Protein AF-A0A410Q260-F1 (afdb_monomer_lite)

Foldseek 3Di:
DPPPVVVVVVVVVVLVLLQDDDDPDVVLVVVLVVVCVVVVVVLVVQLVVQLVVQLVVDPDDDVVVSSVVSSSSSNSNSSNVSSVVVVVVVD

Radius of gyration: 15.52 Å; chains: 1; bounding box: 30×42×39 Å

pLDDT: mean 84.89, std 14.24, range [43.59, 97.62]

Sequence (91 aa):
MLDDESEEACSARRKFLEVVLIFHSEKEKEDFRYYVDNNKPSFLSRVADNQKECAWHVRGEKEPAQSALVKEIATGVTLNQMLQEFRESVF

Structure (mmCIF, N/CA/C/O backbone):
data_AF-A0A410Q260-F1
#
_entry.id   AF-A0A410Q260-F1
#
loop_
_atom_site.group_PDB
_atom_site.id
_atom_site.type_symbol
_atom_site.label_atom_id
_atom_site.label_alt_id
_atom_site.label_comp_id
_atom_site.label_asym_id
_atom_site.label_entity_id
_atom_site.label_seq_id
_atom_site.pdbx_PDB_ins_code
_atom_site.Cartn_x
_atom_site.Cartn_y
_atom_site.Cartn_z
_atom_site.occupancy
_atom_site.B_iso_or_equiv
_atom_site.auth_seq_id
_atom_site.auth_comp_id
_atom_site.auth_asym_id
_atom_site.auth_atom_id
_atom_site.pdbx_PDB_model_num
ATOM 1 N N . MET A 1 1 ? 13.816 -31.261 -17.704 1.00 43.59 1 MET A N 1
ATOM 2 C CA . MET A 1 1 ? 13.657 -29.826 -17.993 1.00 43.59 1 MET A CA 1
ATOM 3 C C . MET A 1 1 ? 12.694 -29.314 -16.950 1.00 43.59 1 MET A C 1
ATOM 5 O O . MET A 1 1 ? 11.616 -29.881 -16.842 1.00 43.59 1 MET A O 1
ATOM 9 N N . LEU A 1 2 ? 13.158 -28.421 -16.080 1.00 46.88 2 LEU A N 1
ATOM 10 C CA . LEU A 1 2 ? 12.278 -27.691 -15.170 1.00 46.88 2 LEU A CA 1
ATOM 11 C C . LEU A 1 2 ? 11.456 -26.746 -16.055 1.00 46.88 2 LEU A C 1
ATOM 13 O O . LEU A 1 2 ? 12.020 -26.174 -16.984 1.00 46.88 2 LEU A O 1
ATOM 17 N N . ASP A 1 3 ? 10.140 -26.683 -15.855 1.00 57.50 3 ASP A N 1
ATOM 18 C CA . ASP A 1 3 ? 9.263 -25.778 -16.604 1.00 57.50 3 ASP A CA 1
ATOM 19 C C . ASP A 1 3 ? 9.675 -24.336 -16.288 1.00 57.50 3 ASP A C 1
ATOM 21 O O . ASP A 1 3 ? 9.241 -23.773 -15.279 1.00 57.50 3 ASP A O 1
ATOM 25 N N . ASP A 1 4 ? 10.506 -23.738 -17.141 1.00 54.28 4 ASP A N 1
ATOM 26 C CA . ASP A 1 4 ? 10.883 -22.322 -17.057 1.00 54.28 4 ASP A CA 1
ATOM 27 C C . ASP A 1 4 ? 9.625 -21.424 -17.082 1.00 54.28 4 ASP A C 1
ATOM 29 O O . ASP A 1 4 ? 9.571 -20.401 -16.396 1.00 54.28 4 ASP A O 1
ATOM 33 N N . GLU A 1 5 ? 8.552 -21.864 -17.759 1.00 59.41 5 GLU A N 1
ATOM 34 C CA . GLU A 1 5 ? 7.230 -21.217 -17.726 1.00 59.41 5 GLU A CA 1
ATOM 35 C C . GLU A 1 5 ? 6.630 -21.175 -16.310 1.00 59.41 5 GLU A C 1
ATOM 37 O O . GLU A 1 5 ? 5.958 -20.210 -15.943 1.00 59.41 5 GLU A O 1
ATOM 42 N N . SER A 1 6 ? 6.897 -22.186 -15.476 1.00 74.94 6 SER A N 1
ATOM 43 C CA . SER A 1 6 ? 6.415 -22.219 -14.093 1.00 74.94 6 SER A CA 1
ATOM 44 C C . SER A 1 6 ? 7.182 -21.249 -13.194 1.00 74.94 6 SER A C 1
ATOM 46 O O . SER A 1 6 ? 6.573 -20.612 -12.329 1.00 74.94 6 SER A O 1
ATOM 48 N N . GLU A 1 7 ? 8.493 -21.085 -13.402 1.00 81.31 7 GLU A N 1
ATOM 49 C CA . GLU A 1 7 ? 9.316 -20.176 -12.601 1.00 81.31 7 GLU A CA 1
ATOM 50 C C . GLU A 1 7 ? 9.013 -18.714 -12.933 1.00 81.31 7 GLU A C 1
ATOM 52 O O . GLU A 1 7 ? 8.821 -17.902 -12.020 1.00 81.31 7 GLU A O 1
ATOM 57 N N . GLU A 1 8 ? 8.887 -18.383 -14.221 1.00 79.50 8 GLU A N 1
ATOM 58 C CA . GLU A 1 8 ? 8.502 -17.043 -14.660 1.00 79.50 8 GLU A CA 1
ATOM 59 C C . GLU A 1 8 ? 7.079 -16.698 -14.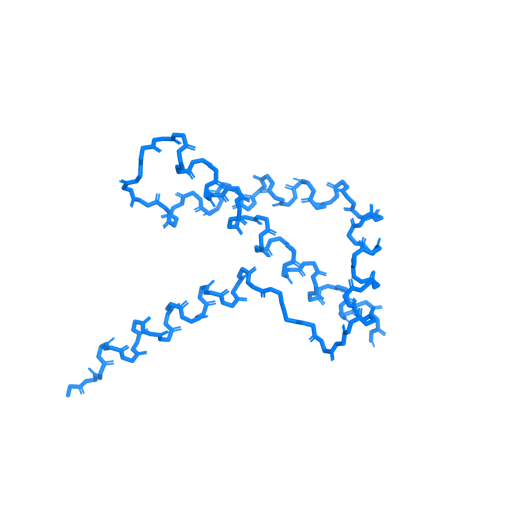208 1.00 79.50 8 GLU A C 1
ATOM 61 O O . GLU A 1 8 ? 6.868 -15.634 -13.620 1.00 79.50 8 GLU A O 1
ATOM 66 N N . ALA A 1 9 ? 6.115 -17.613 -14.366 1.00 82.88 9 ALA A N 1
ATOM 67 C CA . ALA A 1 9 ? 4.751 -17.405 -13.885 1.00 82.88 9 ALA A CA 1
ATOM 68 C C . ALA A 1 9 ? 4.698 -17.226 -12.358 1.00 82.88 9 ALA A C 1
ATOM 70 O O . ALA A 1 9 ? 3.993 -16.345 -11.854 1.00 82.88 9 ALA A O 1
ATOM 71 N N . CYS A 1 10 ? 5.478 -18.004 -11.600 1.00 83.88 10 CYS A N 1
ATOM 72 C CA . CYS A 1 10 ? 5.603 -17.826 -10.153 1.00 83.88 10 CYS A CA 1
ATOM 73 C C . CYS A 1 10 ? 6.210 -16.463 -9.797 1.00 83.88 10 CYS A C 1
ATOM 75 O O . CYS A 1 10 ? 5.732 -15.798 -8.877 1.00 83.88 10 CYS A O 1
ATOM 77 N N . SER A 1 11 ? 7.250 -16.040 -10.516 1.00 84.44 11 SER A N 1
ATOM 78 C CA . SER A 1 11 ? 7.911 -14.746 -10.328 1.00 84.44 11 SER A CA 1
ATOM 79 C C . SER A 1 11 ? 6.965 -13.579 -10.626 1.00 84.44 11 SER A C 1
ATOM 81 O O . SER A 1 11 ? 6.808 -12.681 -9.797 1.00 84.44 11 SER A O 1
ATOM 83 N N . ALA A 1 12 ? 6.258 -13.629 -11.757 1.00 84.00 12 ALA A N 1
ATOM 84 C CA . ALA A 1 12 ? 5.257 -12.642 -12.142 1.00 84.00 12 ALA A CA 1
ATOM 85 C C . ALA A 1 12 ? 4.120 -12.568 -11.116 1.00 84.00 12 ALA A C 1
ATOM 87 O O . ALA A 1 12 ? 3.738 -11.478 -10.691 1.00 84.00 12 ALA A O 1
ATOM 88 N N . ARG A 1 13 ? 3.630 -13.721 -10.641 1.00 86.19 13 ARG A N 1
ATOM 89 C CA . ARG A 1 13 ? 2.591 -13.785 -9.606 1.00 86.19 13 ARG A CA 1
ATOM 90 C C . ARG A 1 13 ? 3.043 -13.162 -8.286 1.00 86.19 13 ARG A C 1
ATOM 92 O O . ARG A 1 13 ? 2.253 -12.459 -7.665 1.00 86.19 13 ARG A O 1
ATOM 99 N N . ARG A 1 14 ? 4.281 -13.414 -7.844 1.00 85.56 14 ARG A N 1
ATOM 100 C CA . ARG A 1 14 ? 4.826 -12.808 -6.614 1.00 85.56 14 ARG A CA 1
ATOM 101 C C . ARG A 1 14 ? 4.854 -11.285 -6.724 1.00 85.56 14 ARG A C 1
ATOM 103 O O . ARG A 1 14 ? 4.252 -10.625 -5.889 1.00 85.56 14 ARG A O 1
ATOM 110 N N . LYS A 1 15 ? 5.423 -10.753 -7.809 1.00 85.06 15 LYS A N 1
ATOM 111 C CA . LYS A 1 15 ? 5.465 -9.304 -8.075 1.00 85.06 15 LYS A CA 1
ATOM 112 C C . LYS A 1 15 ? 4.073 -8.685 -8.179 1.00 85.06 15 LYS A C 1
ATOM 114 O O . LYS A 1 15 ? 3.834 -7.597 -7.678 1.00 85.06 15 LYS A O 1
ATOM 119 N N . PHE A 1 16 ? 3.127 -9.384 -8.801 1.00 86.88 16 PHE A N 1
ATOM 120 C CA . PHE A 1 16 ? 1.742 -8.927 -8.869 1.00 86.88 16 PHE A CA 1
ATOM 121 C C . PHE A 1 16 ? 1.112 -8.801 -7.473 1.00 86.88 16 PHE A C 1
ATOM 123 O O . PHE A 1 16 ? 0.483 -7.792 -7.161 1.00 86.88 16 PHE A O 1
ATOM 130 N N . LEU A 1 17 ? 1.322 -9.798 -6.609 1.00 88.94 17 LEU A N 1
ATOM 131 C CA . LEU A 1 17 ? 0.808 -9.791 -5.238 1.00 88.94 17 LEU A CA 1
ATOM 132 C C . LEU A 1 17 ? 1.488 -8.761 -4.329 1.00 88.94 17 LEU A C 1
ATOM 134 O O . LEU A 1 17 ? 0.907 -8.415 -3.308 1.00 88.94 17 LEU A O 1
ATOM 138 N N . GLU A 1 18 ? 2.669 -8.253 -4.684 1.00 88.12 18 GLU A N 1
ATOM 139 C CA . GLU A 1 18 ? 3.303 -7.136 -3.969 1.00 88.12 18 GLU A CA 1
ATOM 140 C C . GLU A 1 18 ? 2.529 -5.822 -4.156 1.00 88.12 18 GLU A C 1
ATOM 142 O O . GLU A 1 18 ? 2.514 -4.995 -3.249 1.00 88.12 18 GLU A O 1
ATOM 147 N N . VAL A 1 19 ? 1.833 -5.649 -5.285 1.00 89.69 19 VAL A N 1
ATOM 148 C CA . VAL A 1 19 ? 1.140 -4.397 -5.647 1.00 89.69 19 VAL A CA 1
ATOM 149 C C . VAL A 1 19 ? -0.369 -4.469 -5.386 1.00 89.69 19 VAL A C 1
ATOM 151 O O . VAL A 1 19 ? -1.014 -3.445 -5.160 1.00 89.69 19 VAL A O 1
ATOM 154 N N . VAL A 1 20 ? -0.956 -5.667 -5.419 1.00 91.31 20 VAL A N 1
ATOM 155 C CA . VAL A 1 20 ? -2.405 -5.860 -5.272 1.00 91.31 20 VAL A CA 1
ATOM 156 C C . VAL A 1 20 ? -2.817 -5.994 -3.813 1.00 91.31 20 VAL A C 1
ATOM 158 O O . VAL A 1 20 ? -2.298 -6.823 -3.072 1.00 91.31 20 VAL A O 1
ATOM 161 N N . LEU A 1 21 ? -3.839 -5.229 -3.433 1.00 95.06 21 LEU A N 1
ATOM 162 C CA . LEU A 1 21 ? -4.467 -5.327 -2.124 1.00 95.06 21 LEU A CA 1
ATOM 163 C C . LEU A 1 21 ? -5.612 -6.336 -2.158 1.00 95.06 21 LEU A C 1
ATOM 165 O O . LEU A 1 21 ? -6.543 -6.215 -2.953 1.00 95.06 21 LEU A O 1
ATOM 169 N N . ILE A 1 22 ? -5.557 -7.307 -1.250 1.00 94.44 22 ILE A N 1
ATOM 170 C CA . ILE A 1 22 ? -6.600 -8.315 -1.063 1.00 94.44 22 ILE A CA 1
ATOM 171 C C . ILE A 1 22 ? -7.185 -8.121 0.329 1.00 94.44 22 ILE A C 1
ATOM 173 O O . ILE A 1 22 ? -6.475 -8.287 1.320 1.00 94.44 22 ILE A O 1
ATOM 177 N N . PHE A 1 23 ? -8.474 -7.796 0.396 1.00 95.88 23 PHE A N 1
ATOM 178 C CA . PHE A 1 23 ? -9.225 -7.638 1.640 1.00 95.88 23 PHE A CA 1
ATOM 179 C C . PHE A 1 23 ? -10.103 -8.869 1.896 1.00 95.88 23 PHE A C 1
ATOM 181 O O . PHE A 1 23 ? -10.663 -9.446 0.966 1.00 95.88 23 PHE A O 1
ATOM 188 N N . HIS A 1 24 ? -10.247 -9.254 3.160 1.00 94.44 24 HIS A N 1
ATOM 189 C CA . HIS A 1 24 ? -11.129 -10.317 3.637 1.00 94.44 24 HIS A CA 1
ATOM 190 C C . HIS A 1 24 ? -12.602 -9.893 3.637 1.00 94.44 24 HIS A C 1
ATOM 192 O O . HIS A 1 24 ? -13.491 -10.740 3.589 1.00 94.44 24 HIS A O 1
ATOM 198 N N . SER A 1 25 ? -12.873 -8.588 3.731 1.00 96.25 25 SER A N 1
ATOM 199 C CA . SER A 1 25 ? -14.226 -8.031 3.704 1.00 96.25 25 SER A CA 1
ATOM 200 C C . SER A 1 25 ? -14.227 -6.572 3.245 1.00 96.25 25 SER A C 1
ATOM 202 O O . SER A 1 25 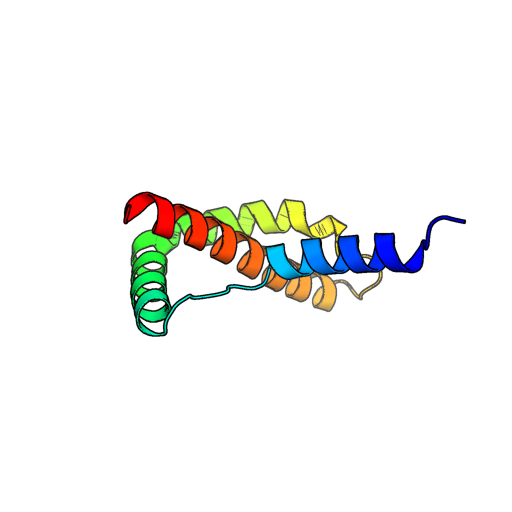? -13.222 -5.871 3.365 1.00 96.25 25 SER A O 1
ATOM 204 N N . GLU A 1 26 ? -15.382 -6.080 2.788 1.00 97.25 26 GLU A N 1
ATOM 205 C CA . GLU A 1 26 ? -15.552 -4.646 2.504 1.00 97.25 26 GLU A CA 1
ATOM 206 C C . GLU A 1 26 ? -15.379 -3.787 3.766 1.00 97.25 26 GLU A C 1
ATOM 208 O O . GLU A 1 26 ? -14.867 -2.675 3.680 1.00 97.25 26 GLU A O 1
ATOM 213 N N . LYS A 1 27 ? -15.710 -4.317 4.952 1.00 96.56 27 LYS A N 1
ATOM 214 C CA . LYS A 1 27 ? -15.498 -3.599 6.214 1.00 96.56 27 LYS A CA 1
ATOM 215 C C . LYS A 1 27 ? -14.014 -3.373 6.508 1.00 96.56 27 LYS A C 1
ATOM 217 O O . LYS A 1 27 ? -13.635 -2.263 6.863 1.00 96.56 27 LYS A O 1
ATOM 222 N N . GLU A 1 28 ? -13.172 -4.392 6.311 1.00 96.81 28 GLU A N 1
ATOM 223 C CA . GLU A 1 28 ? -11.713 -4.257 6.455 1.00 96.81 28 GLU A CA 1
ATOM 224 C C . GLU A 1 28 ? -11.170 -3.189 5.501 1.00 96.81 28 GLU A C 1
ATOM 226 O O . GLU A 1 28 ? -10.335 -2.379 5.883 1.00 96.81 28 GLU A O 1
ATOM 231 N N . LYS A 1 29 ? -11.672 -3.160 4.266 1.00 97.06 29 LYS A N 1
ATOM 232 C CA . LYS A 1 29 ? -11.285 -2.167 3.264 1.00 97.06 29 LYS A CA 1
ATOM 233 C C . LYS A 1 29 ? -11.670 -0.742 3.670 1.00 97.06 29 LYS A C 1
ATOM 235 O O . LYS A 1 29 ? -10.875 0.175 3.469 1.00 97.06 29 LYS A O 1
ATOM 240 N N . GLU A 1 30 ? -12.856 -0.543 4.240 1.00 97.62 30 GLU A N 1
ATOM 241 C CA . GLU A 1 30 ? -13.279 0.758 4.778 1.00 97.62 30 GLU A CA 1
ATOM 242 C C . GLU A 1 30 ? -12.411 1.199 5.963 1.00 97.62 30 GLU A C 1
ATOM 244 O O . GLU A 1 30 ? -11.927 2.334 5.982 1.00 97.62 30 GLU A O 1
ATOM 249 N N . ASP A 1 31 ? -12.154 0.296 6.910 1.00 97.06 31 ASP A N 1
ATOM 250 C CA . ASP A 1 31 ? -11.311 0.577 8.077 1.00 97.06 31 ASP A CA 1
ATOM 251 C C . ASP A 1 31 ? -9.870 0.873 7.674 1.00 97.06 31 ASP A C 1
ATOM 253 O O . ASP A 1 31 ? -9.264 1.832 8.155 1.00 97.06 31 ASP A O 1
ATOM 257 N N . PHE A 1 32 ? -9.340 0.098 6.732 1.00 97.44 32 PHE A N 1
ATOM 258 C CA . PHE A 1 32 ? -8.014 0.312 6.185 1.00 97.44 32 PHE A CA 1
ATOM 259 C C . PHE A 1 32 ? -7.912 1.659 5.465 1.00 97.44 32 PHE A C 1
ATOM 261 O O . PHE A 1 32 ? -6.926 2.376 5.626 1.00 97.44 32 PHE A O 1
ATOM 268 N N . ARG A 1 33 ? -8.942 2.061 4.711 1.00 96.94 33 ARG A N 1
ATOM 269 C CA . ARG A 1 33 ? -8.975 3.388 4.086 1.00 96.94 33 ARG A CA 1
ATOM 270 C C . ARG A 1 33 ? -8.897 4.497 5.138 1.00 96.94 33 ARG A C 1
ATOM 272 O O . ARG A 1 33 ? -8.099 5.417 4.976 1.00 96.94 33 ARG A O 1
ATOM 279 N N . TYR A 1 34 ? -9.661 4.389 6.225 1.00 96.69 34 TYR A N 1
ATOM 280 C CA . TYR A 1 34 ? -9.586 5.344 7.336 1.00 96.69 34 TYR A CA 1
ATOM 281 C C . TYR A 1 34 ? -8.2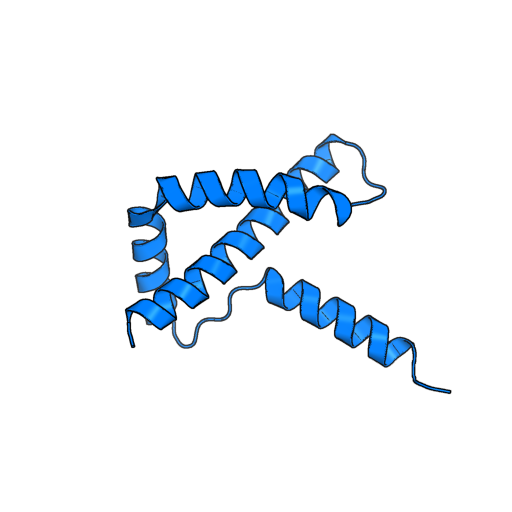03 5.339 8.006 1.00 96.69 34 TYR A C 1
ATOM 283 O O . TYR A 1 34 ? -7.648 6.396 8.308 1.00 96.69 34 TYR A O 1
ATOM 291 N N . TYR A 1 35 ? -7.607 4.161 8.195 1.00 97.06 35 TYR A N 1
ATOM 292 C CA . TYR A 1 35 ? -6.244 4.016 8.703 1.00 97.06 35 TYR A CA 1
ATOM 293 C C . TYR A 1 35 ? -5.218 4.737 7.816 1.00 97.06 35 TYR A C 1
ATOM 295 O O . TYR A 1 35 ? -4.406 5.506 8.333 1.00 97.06 35 TYR A O 1
ATOM 303 N N . VAL A 1 36 ? -5.267 4.551 6.493 1.00 96.88 36 VAL A N 1
ATOM 304 C CA . VAL A 1 36 ? -4.364 5.232 5.551 1.00 96.88 36 VAL A CA 1
ATOM 305 C C . VAL A 1 36 ? -4.574 6.744 5.588 1.00 96.88 36 VAL A C 1
ATOM 307 O O . VAL A 1 36 ? -3.593 7.484 5.638 1.00 96.88 36 VAL A O 1
ATOM 310 N N . ASP A 1 37 ? -5.824 7.211 5.622 1.00 96.25 37 ASP A N 1
ATOM 311 C CA . ASP A 1 37 ? -6.140 8.642 5.683 1.00 96.25 37 ASP A CA 1
ATOM 312 C C . ASP A 1 37 ? -5.571 9.299 6.956 1.00 96.25 37 ASP A C 1
ATOM 314 O O . ASP A 1 37 ? -4.984 10.383 6.882 1.00 96.25 37 ASP A O 1
ATOM 318 N N . ASN A 1 38 ? -5.639 8.621 8.106 1.00 96.62 38 ASN A N 1
ATOM 319 C CA . ASN A 1 38 ? -5.033 9.101 9.357 1.00 96.62 38 ASN A CA 1
ATOM 320 C C . ASN A 1 38 ? -3.501 9.039 9.357 1.00 96.62 38 ASN A C 1
ATOM 322 O O . ASN A 1 38 ? -2.847 9.822 10.043 1.00 96.62 38 ASN A O 1
ATOM 326 N N . ASN A 1 39 ? -2.919 8.134 8.569 1.00 96.00 39 ASN A N 1
ATOM 327 C CA . ASN A 1 39 ? -1.475 7.954 8.435 1.00 96.00 39 ASN A CA 1
ATOM 328 C C . ASN A 1 39 ? -0.927 8.548 7.126 1.00 96.00 39 ASN A C 1
ATOM 330 O O . ASN A 1 39 ? 0.167 8.192 6.680 1.00 96.00 39 ASN A O 1
ATOM 334 N N . LYS A 1 40 ? -1.655 9.490 6.514 1.00 94.94 40 LYS A N 1
ATOM 335 C CA . LYS A 1 40 ? -1.331 10.068 5.203 1.00 94.94 40 LYS A CA 1
ATOM 336 C C . LYS A 1 40 ? 0.101 10.614 5.076 1.00 94.94 40 LYS A C 1
ATOM 338 O O . LYS A 1 40 ? 0.704 10.395 4.025 1.00 94.94 40 LYS A O 1
ATOM 343 N N . PRO A 1 41 ? 0.695 11.286 6.085 1.00 96.69 41 PRO A N 1
ATOM 344 C CA . PRO A 1 41 ? 2.093 11.712 5.999 1.00 96.69 41 PRO A CA 1
ATOM 345 C C . PRO A 1 41 ? 3.072 10.536 5.866 1.00 96.69 41 PRO A C 1
ATOM 347 O O . PRO A 1 41 ? 3.981 10.589 5.039 1.00 96.69 41 PRO A O 1
ATOM 350 N N . SER A 1 42 ? 2.849 9.459 6.628 1.00 95.81 42 SER A N 1
ATOM 351 C CA . SER A 1 42 ? 3.646 8.226 6.553 1.00 95.81 42 SER A CA 1
ATOM 352 C C . SER A 1 42 ? 3.501 7.575 5.179 1.00 95.81 42 SER A C 1
ATOM 354 O O . SER A 1 42 ? 4.501 7.265 4.533 1.00 95.81 42 SER A O 1
ATOM 356 N N . PHE A 1 43 ? 2.265 7.472 4.682 1.00 96.25 43 PHE A N 1
ATOM 357 C CA . PHE A 1 43 ? 1.9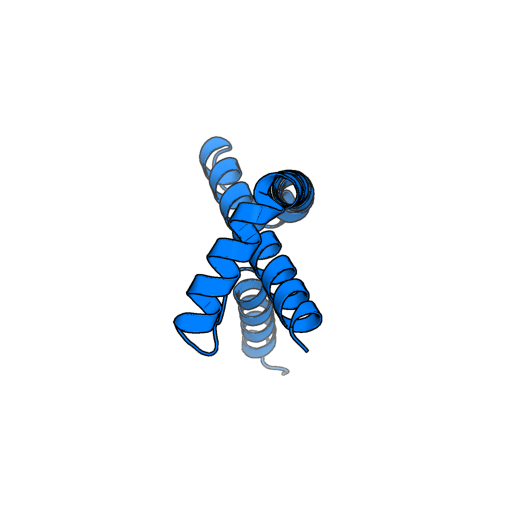78 6.976 3.339 1.00 96.25 43 PHE A CA 1
ATOM 358 C C . PHE A 1 43 ? 2.766 7.741 2.262 1.00 96.25 43 PHE A C 1
ATOM 360 O O . PHE A 1 43 ? 3.487 7.129 1.480 1.00 96.25 43 PHE A O 1
ATOM 367 N N . LEU A 1 44 ? 2.692 9.077 2.245 1.00 95.56 44 LEU A N 1
ATOM 368 C CA . LEU A 1 44 ? 3.381 9.892 1.237 1.00 95.56 44 LEU A CA 1
ATOM 369 C C . LEU A 1 44 ? 4.908 9.744 1.295 1.00 95.56 44 LEU A C 1
ATOM 371 O O . LEU A 1 44 ? 5.544 9.663 0.244 1.00 95.56 44 LEU A O 1
ATOM 375 N N . SER A 1 45 ? 5.488 9.684 2.499 1.00 95.75 45 SER A N 1
ATOM 376 C CA . SER A 1 45 ? 6.929 9.459 2.672 1.00 95.75 45 SER A CA 1
ATOM 377 C C . SER A 1 45 ? 7.347 8.104 2.106 1.00 95.75 45 SER A C 1
ATOM 379 O O . SER A 1 45 ? 8.279 8.025 1.310 1.00 95.75 45 SER A O 1
ATOM 381 N N . ARG A 1 46 ? 6.615 7.041 2.454 1.00 95.25 46 ARG A N 1
ATOM 382 C CA . ARG A 1 46 ? 6.916 5.677 2.005 1.00 95.25 46 ARG A CA 1
ATOM 383 C C . ARG A 1 46 ? 6.738 5.505 0.500 1.00 95.25 46 ARG A C 1
ATOM 385 O O . ARG A 1 46 ? 7.537 4.812 -0.115 1.00 95.25 46 ARG A O 1
ATOM 392 N N . VAL A 1 47 ? 5.749 6.162 -0.113 1.00 94.31 47 VAL A N 1
ATOM 393 C CA . VAL A 1 47 ? 5.610 6.167 -1.580 1.00 94.31 47 VAL A CA 1
ATOM 394 C C . VAL A 1 47 ? 6.838 6.799 -2.233 1.00 94.31 47 VAL A C 1
ATOM 396 O O . VAL A 1 47 ? 7.334 6.267 -3.221 1.00 94.31 47 VAL A O 1
ATOM 399 N N . ALA A 1 48 ? 7.353 7.909 -1.697 1.00 90.62 48 ALA A N 1
ATOM 400 C CA . ALA A 1 48 ? 8.544 8.558 -2.244 1.00 90.62 48 ALA A CA 1
ATOM 401 C C . ALA A 1 48 ? 9.807 7.685 -2.118 1.00 90.62 48 ALA A C 1
ATOM 403 O O . ALA A 1 48 ? 10.667 7.717 -3.000 1.00 90.62 48 ALA A O 1
ATOM 404 N N . ASP A 1 49 ? 9.916 6.893 -1.051 1.00 91.25 49 ASP A N 1
ATOM 405 C CA . ASP A 1 49 ? 11.026 5.956 -0.871 1.00 91.25 49 ASP A CA 1
ATOM 406 C C . ASP A 1 49 ? 10.884 4.725 -1.775 1.00 91.25 49 ASP A C 1
ATOM 408 O O . ASP A 1 49 ? 11.800 4.430 -2.545 1.00 91.25 49 ASP A O 1
ATOM 412 N N . ASN A 1 50 ? 9.700 4.106 -1.815 1.00 90.06 50 ASN A N 1
ATOM 413 C CA . ASN A 1 50 ? 9.408 2.981 -2.705 1.00 90.06 50 ASN A CA 1
ATOM 414 C C . ASN A 1 50 ? 9.502 3.369 -4.189 1.00 90.06 50 ASN A C 1
ATOM 416 O O . ASN A 1 50 ? 9.840 2.527 -5.004 1.00 90.06 50 ASN A O 1
ATOM 420 N N . GLN A 1 51 ? 9.270 4.625 -4.586 1.00 86.69 51 GLN A N 1
ATOM 421 C CA . GLN A 1 51 ? 9.494 5.066 -5.974 1.00 86.69 51 GLN A CA 1
ATOM 422 C C . GLN A 1 51 ? 10.951 4.904 -6.419 1.00 86.69 51 GLN A C 1
ATOM 424 O O . GLN A 1 51 ? 11.202 4.519 -7.563 1.00 86.69 51 GLN A O 1
ATOM 429 N N . LYS A 1 52 ? 11.913 5.184 -5.531 1.00 80.75 52 LYS A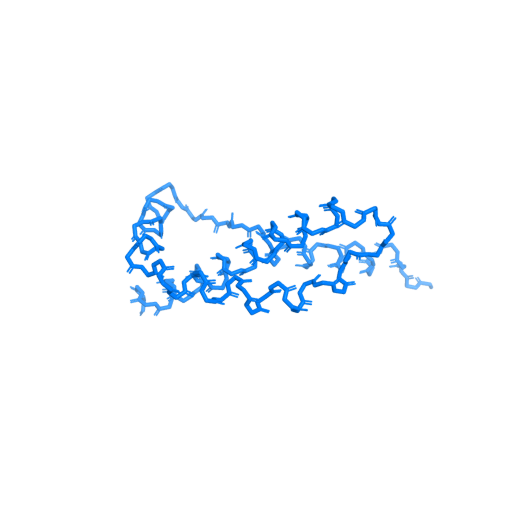 N 1
ATOM 430 C CA . LYS A 1 52 ? 13.344 5.010 -5.826 1.00 80.75 52 LYS A CA 1
ATOM 431 C C . LYS A 1 52 ? 13.666 3.534 -6.014 1.00 80.75 52 LYS A C 1
ATOM 433 O O . LYS A 1 52 ? 14.416 3.179 -6.919 1.00 80.75 52 LYS A O 1
ATOM 438 N N . GLU A 1 53 ? 13.066 2.690 -5.180 1.00 80.50 53 GLU A N 1
ATOM 439 C CA . GLU A 1 53 ? 13.207 1.244 -5.272 1.00 80.50 53 GLU A CA 1
ATOM 440 C C . GLU A 1 53 ? 12.492 0.693 -6.501 1.00 80.50 53 GLU A C 1
ATOM 442 O O . GLU A 1 53 ? 13.065 -0.118 -7.198 1.00 80.50 53 GLU A O 1
ATOM 447 N N . CYS A 1 54 ? 11.299 1.154 -6.866 1.00 79.62 54 CYS A N 1
ATOM 448 C CA . CYS A 1 54 ? 10.552 0.570 -7.977 1.00 79.62 54 CYS A CA 1
ATOM 449 C C . CYS A 1 54 ? 11.035 1.019 -9.364 1.00 79.62 54 CYS A C 1
ATOM 451 O O . CYS A 1 54 ? 10.651 0.424 -10.373 1.00 79.62 54 CYS A O 1
ATOM 453 N N . ALA A 1 55 ? 11.898 2.035 -9.436 1.00 71.69 55 ALA A N 1
ATOM 454 C CA . ALA A 1 55 ? 12.419 2.576 -10.688 1.00 71.69 55 ALA A CA 1
ATOM 455 C C . ALA A 1 55 ? 13.124 1.528 -11.574 1.00 71.69 55 ALA A C 1
ATOM 457 O O . ALA A 1 55 ? 13.132 1.669 -12.796 1.00 71.69 55 ALA A O 1
ATOM 458 N N . TRP A 1 56 ? 13.682 0.453 -10.999 1.00 66.88 56 TRP A N 1
ATOM 459 C CA . TRP A 1 56 ? 14.324 -0.612 -11.784 1.00 66.88 56 TRP A CA 1
ATOM 460 C C . TRP A 1 56 ? 13.339 -1.579 -12.453 1.00 66.88 56 TRP A C 1
ATOM 462 O O . TRP A 1 56 ? 13.732 -2.253 -13.409 1.00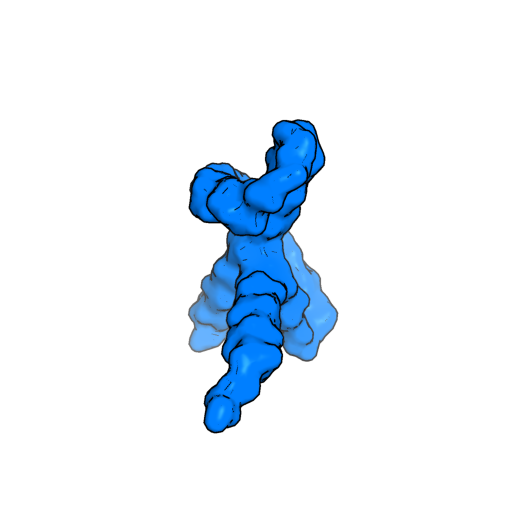 66.88 56 TRP A O 1
ATOM 472 N N . HIS A 1 57 ? 12.085 -1.661 -11.989 1.00 61.81 57 HIS A N 1
ATOM 473 C CA . HIS A 1 57 ? 11.084 -2.582 -12.540 1.00 61.81 57 HIS A CA 1
ATOM 474 C C . HIS A 1 57 ? 10.610 -2.187 -13.936 1.00 61.81 57 HIS A C 1
ATOM 476 O O . HIS A 1 57 ? 10.139 -3.039 -14.687 1.00 61.81 57 HIS A O 1
ATOM 482 N N . VAL A 1 58 ? 10.736 -0.910 -14.292 1.00 64.00 58 VAL A N 1
ATOM 483 C CA . VAL A 1 58 ? 10.261 -0.386 -15.567 1.00 64.00 58 VAL A CA 1
ATOM 484 C C . VAL A 1 58 ? 11.479 -0.085 -16.433 1.00 64.00 58 VAL A C 1
ATOM 486 O O . VAL A 1 58 ? 12.131 0.936 -16.254 1.00 64.00 58 VAL A O 1
ATOM 489 N N . ARG A 1 59 ? 11.829 -0.981 -17.363 1.00 59.09 59 ARG A N 1
ATOM 490 C CA . ARG A 1 59 ? 12.812 -0.715 -18.429 1.00 59.09 59 ARG A CA 1
ATOM 491 C C . ARG A 1 59 ? 12.093 -0.701 -19.776 1.00 59.09 59 ARG A C 1
ATOM 493 O O . ARG A 1 59 ? 11.430 -1.675 -20.108 1.00 59.09 59 ARG A O 1
ATOM 500 N N . GLY A 1 60 ? 12.282 0.360 -20.567 1.00 57.75 60 GLY A N 1
ATOM 501 C CA . GLY A 1 60 ? 11.897 0.388 -21.989 1.00 57.75 60 GLY A CA 1
ATOM 502 C C . GLY A 1 60 ? 10.762 1.340 -22.385 1.00 57.75 60 GLY A C 1
ATOM 503 O O . GLY A 1 60 ? 10.474 1.446 -23.574 1.00 57.75 60 GLY A O 1
ATOM 504 N N . GLU A 1 61 ? 10.145 2.059 -21.446 1.00 57.16 61 GLU A N 1
ATOM 505 C CA . GLU A 1 61 ? 9.131 3.078 -21.762 1.00 57.16 61 GLU A CA 1
ATOM 506 C C . GLU A 1 61 ? 9.737 4.480 -21.955 1.00 57.16 61 GLU A C 1
ATOM 508 O O . GLU A 1 61 ? 10.830 4.774 -21.476 1.00 57.16 61 GLU A O 1
ATOM 513 N N . LYS A 1 62 ? 9.025 5.372 -22.662 1.00 59.16 62 LYS A N 1
ATOM 514 C CA . LYS A 1 62 ? 9.393 6.799 -22.746 1.00 59.16 62 LYS A CA 1
ATOM 515 C C . LYS A 1 62 ? 9.297 7.429 -21.349 1.00 59.16 62 LYS A C 1
ATOM 517 O O . LYS A 1 62 ? 8.306 7.200 -20.657 1.00 59.16 62 LYS A O 1
ATOM 522 N N . GLU A 1 63 ? 10.265 8.273 -20.980 1.00 63.28 63 GLU A N 1
ATOM 523 C CA . GLU A 1 63 ? 10.441 8.806 -19.612 1.00 63.28 63 GLU A CA 1
ATOM 524 C C . GLU A 1 63 ? 9.162 9.294 -18.882 1.00 63.28 63 GLU A C 1
ATOM 526 O O . GLU A 1 63 ? 9.033 9.015 -17.688 1.00 63.28 63 GLU A O 1
ATOM 531 N N . PRO A 1 64 ? 8.173 9.960 -19.524 1.00 60.53 64 PRO A N 1
ATOM 532 C CA . PRO A 1 64 ? 6.958 10.389 -18.823 1.00 60.53 64 PRO A CA 1
ATOM 533 C C . PRO A 1 64 ? 6.041 9.232 -18.397 1.00 60.53 64 PRO A C 1
ATOM 535 O O . PRO A 1 64 ? 5.465 9.276 -17.312 1.00 60.53 64 PRO A O 1
ATOM 538 N N . ALA A 1 65 ? 5.903 8.203 -19.240 1.00 61.59 65 ALA A N 1
ATOM 539 C CA . ALA A 1 65 ? 5.066 7.032 -18.959 1.00 61.59 65 ALA A CA 1
ATOM 540 C C . ALA A 1 65 ? 5.707 6.153 -17.876 1.00 61.59 65 ALA A C 1
ATOM 542 O O . ALA A 1 65 ? 5.045 5.751 -16.920 1.00 61.59 65 ALA A O 1
ATOM 543 N N . GLN A 1 66 ? 7.031 6.011 -17.951 1.00 72.62 66 GLN A N 1
ATOM 544 C CA . GLN A 1 66 ? 7.833 5.295 -16.968 1.00 72.62 66 GLN A CA 1
ATOM 545 C C . GLN A 1 66 ? 7.684 5.891 -15.559 1.00 72.62 66 GLN A C 1
ATOM 547 O O . GLN A 1 66 ? 7.508 5.158 -14.591 1.00 72.62 66 GLN A O 1
ATOM 552 N N . SER A 1 67 ? 7.699 7.222 -15.437 1.00 77.50 67 SER A N 1
ATOM 553 C CA . SER A 1 67 ? 7.536 7.915 -14.150 1.00 77.50 67 SER A CA 1
ATOM 554 C C . SER A 1 67 ? 6.150 7.696 -13.524 1.00 77.50 67 SER A C 1
ATOM 556 O O . SER A 1 67 ? 6.040 7.435 -12.323 1.00 77.50 67 SER A O 1
ATOM 558 N N . ALA A 1 68 ? 5.087 7.744 -14.336 1.00 82.31 68 ALA A N 1
ATOM 559 C CA . ALA A 1 68 ? 3.727 7.477 -13.870 1.00 82.31 68 ALA A CA 1
ATOM 560 C C . ALA A 1 68 ? 3.566 6.021 -13.402 1.00 82.31 68 ALA A C 1
ATOM 562 O O . ALA A 1 68 ? 3.070 5.787 -12.300 1.00 82.31 68 ALA A O 1
ATOM 563 N N . LEU A 1 69 ? 4.072 5.061 -14.182 1.00 84.25 69 LEU A N 1
ATOM 564 C CA . LEU A 1 69 ? 4.009 3.640 -13.846 1.00 84.25 69 LEU A CA 1
ATOM 565 C C . LEU A 1 69 ? 4.794 3.311 -12.565 1.00 84.25 69 LEU A C 1
ATOM 567 O O . LEU A 1 69 ? 4.290 2.609 -11.691 1.00 84.25 69 LEU A O 1
ATOM 571 N N . VAL A 1 70 ? 5.998 3.871 -12.397 1.00 87.62 70 VAL A N 1
ATOM 572 C CA . VAL A 1 70 ? 6.790 3.709 -11.164 1.00 87.62 70 VAL A CA 1
ATOM 573 C C . VAL A 1 70 ? 6.031 4.245 -9.949 1.00 87.62 70 VAL A C 1
ATOM 575 O O . VAL A 1 70 ? 6.040 3.618 -8.889 1.00 87.62 70 VAL A O 1
ATOM 578 N N . LYS A 1 71 ? 5.330 5.375 -10.091 1.00 89.31 71 LYS A N 1
ATOM 579 C CA . LYS A 1 71 ? 4.513 5.943 -9.014 1.00 89.31 71 LYS A CA 1
ATOM 580 C C . LYS A 1 71 ? 3.321 5.060 -8.652 1.00 89.31 71 LYS A C 1
ATOM 582 O O . LYS A 1 71 ? 3.017 4.940 -7.464 1.00 89.31 71 LYS A O 1
ATOM 587 N N . GLU A 1 72 ? 2.657 4.456 -9.629 1.00 90.12 72 GLU A N 1
ATOM 588 C CA . GLU A 1 72 ? 1.544 3.531 -9.390 1.00 90.12 72 GLU A CA 1
ATOM 589 C C . GLU A 1 72 ? 2.017 2.253 -8.692 1.00 90.12 72 GLU A C 1
ATOM 591 O O . GLU A 1 72 ? 1.444 1.873 -7.670 1.00 90.12 72 GLU A O 1
ATOM 596 N N . ILE A 1 73 ? 3.114 1.653 -9.169 1.00 91.00 73 ILE A N 1
ATOM 597 C CA . ILE A 1 73 ? 3.710 0.463 -8.547 1.00 91.00 73 ILE A CA 1
ATOM 598 C C . ILE A 1 73 ? 4.112 0.767 -7.101 1.00 91.00 73 ILE A C 1
ATOM 600 O O . ILE A 1 73 ? 3.697 0.054 -6.189 1.00 91.00 73 ILE A O 1
ATOM 604 N N . ALA A 1 74 ? 4.845 1.860 -6.871 1.00 92.81 74 ALA A N 1
ATOM 605 C CA . ALA A 1 74 ? 5.253 2.263 -5.528 1.00 92.81 74 ALA A CA 1
ATOM 606 C C . ALA A 1 74 ? 4.049 2.502 -4.608 1.00 92.81 74 ALA A C 1
ATOM 608 O O . ALA A 1 74 ? 4.079 2.120 -3.442 1.00 92.81 74 ALA A O 1
ATOM 609 N N . THR A 1 75 ? 2.967 3.082 -5.138 1.00 95.00 75 THR A N 1
ATOM 610 C CA . THR A 1 75 ? 1.725 3.285 -4.383 1.00 95.00 75 THR A CA 1
ATOM 611 C C . THR A 1 75 ? 1.121 1.954 -3.947 1.00 95.00 75 THR A C 1
ATOM 613 O O . THR A 1 75 ? 0.800 1.798 -2.771 1.00 95.00 75 THR A O 1
ATOM 616 N N . GLY A 1 76 ? 0.990 0.987 -4.861 1.00 94.62 76 GLY A N 1
ATOM 617 C CA . GLY A 1 76 ? 0.453 -0.334 -4.530 1.00 94.62 76 GLY A CA 1
ATOM 618 C C . GLY A 1 76 ? 1.316 -1.079 -3.511 1.00 94.62 76 GLY A C 1
ATOM 619 O O . GLY A 1 76 ? 0.780 -1.574 -2.522 1.00 94.62 76 GLY A O 1
ATOM 620 N N . VAL A 1 77 ? 2.645 -1.062 -3.678 1.00 94.38 77 VAL A N 1
ATOM 621 C CA . VAL A 1 77 ? 3.589 -1.656 -2.713 1.00 94.38 77 VAL A CA 1
ATOM 622 C C . VAL A 1 77 ? 3.442 -1.019 -1.330 1.00 94.38 77 VAL A C 1
ATOM 624 O O . VAL A 1 77 ? 3.280 -1.733 -0.341 1.00 94.38 77 VAL A O 1
ATOM 627 N N . THR A 1 78 ? 3.433 0.317 -1.240 1.00 96.50 78 THR A N 1
ATOM 628 C CA . THR A 1 78 ? 3.263 1.018 0.044 1.00 96.50 78 THR A CA 1
ATOM 629 C C . THR A 1 78 ? 1.932 0.669 0.703 1.00 96.50 78 THR A C 1
ATOM 631 O O . THR A 1 78 ? 1.889 0.398 1.901 1.00 96.50 78 THR A O 1
ATOM 634 N N . LEU A 1 79 ? 0.838 0.671 -0.060 1.00 97.19 79 LEU A N 1
ATOM 635 C CA . LEU A 1 79 ? -0.484 0.344 0.469 1.00 97.19 79 LEU A CA 1
ATOM 636 C C . LEU A 1 79 ? -0.556 -1.110 0.950 1.00 97.19 79 LEU A C 1
ATOM 638 O O . LEU A 1 79 ? -1.162 -1.372 1.984 1.00 97.19 79 LEU A O 1
ATOM 642 N N . ASN A 1 80 ? 0.085 -2.046 0.253 1.00 96.31 80 ASN A N 1
ATOM 643 C CA . ASN A 1 80 ? 0.121 -3.443 0.667 1.00 96.31 80 ASN A CA 1
ATOM 644 C C . ASN A 1 80 ? 0.954 -3.646 1.945 1.00 96.31 80 ASN A C 1
ATOM 646 O O . ASN A 1 80 ? 0.508 -4.337 2.856 1.00 96.31 80 ASN A O 1
ATOM 650 N N . GLN A 1 81 ? 2.108 -2.978 2.070 1.00 95.00 81 GLN A N 1
ATOM 651 C CA . GLN A 1 81 ? 2.897 -2.950 3.313 1.00 95.00 81 GLN A CA 1
ATOM 652 C C . GLN A 1 81 ? 2.070 -2.399 4.486 1.00 95.00 81 GLN A C 1
ATOM 654 O O . GLN A 1 81 ? 1.972 -3.032 5.534 1.00 95.00 81 GLN A O 1
ATOM 659 N N . MET A 1 82 ? 1.403 -1.257 4.285 1.00 96.44 82 MET A N 1
ATOM 660 C CA . MET A 1 82 ? 0.533 -0.656 5.300 1.00 96.44 82 MET A CA 1
ATOM 661 C C . MET A 1 82 ? -0.664 -1.546 5.655 1.00 96.44 82 MET A C 1
ATOM 663 O O . MET A 1 82 ? -1.122 -1.510 6.792 1.00 96.44 82 MET A O 1
ATOM 667 N N . LEU A 1 83 ? -1.185 -2.340 4.713 1.00 96.75 83 LEU A N 1
ATOM 668 C CA . LEU A 1 83 ? -2.262 -3.294 4.983 1.00 96.75 83 LEU A CA 1
ATOM 669 C C . LEU A 1 83 ? -1.799 -4.427 5.906 1.00 96.75 83 LEU A C 1
ATOM 671 O O . LEU A 1 83 ? -2.560 -4.832 6.783 1.00 96.75 83 LEU A O 1
ATOM 675 N N . GLN A 1 84 ? -0.566 -4.919 5.745 1.00 94.81 84 GLN A N 1
ATOM 676 C CA . GLN A 1 84 ? -0.002 -5.902 6.679 1.00 94.81 84 GLN A CA 1
ATOM 677 C C . GLN A 1 84 ? 0.172 -5.294 8.077 1.00 94.81 84 GLN A C 1
ATOM 679 O O . GLN A 1 84 ? -0.299 -5.879 9.046 1.00 94.81 84 GLN A O 1
ATOM 684 N N . GLU A 1 85 ? 0.722 -4.080 8.180 1.00 95.00 85 GLU A N 1
ATOM 685 C CA . GLU A 1 85 ? 0.861 -3.367 9.463 1.00 95.00 85 GLU A CA 1
ATOM 686 C C . GLU A 1 85 ? -0.492 -3.107 10.139 1.00 95.00 85 GLU A C 1
ATOM 688 O O . GLU A 1 85 ? -0.646 -3.286 11.346 1.00 95.00 85 GLU A O 1
ATOM 693 N N . PHE A 1 86 ? -1.502 -2.706 9.362 1.00 95.56 86 PHE A N 1
ATOM 694 C CA . PHE A 1 86 ? -2.861 -2.528 9.862 1.00 95.56 86 PHE A CA 1
ATOM 695 C C . PHE A 1 86 ? -3.393 -3.827 10.478 1.00 95.56 86 PHE A C 1
ATOM 697 O O . PHE A 1 86 ? -3.907 -3.803 11.595 1.00 95.56 86 PHE A O 1
ATOM 704 N N . ARG A 1 87 ? -3.214 -4.966 9.799 1.00 95.00 87 ARG A N 1
ATOM 705 C CA . ARG A 1 87 ? -3.621 -6.281 10.316 1.00 95.00 87 ARG A CA 1
ATOM 706 C C . ARG A 1 87 ? -2.873 -6.645 11.593 1.00 95.00 87 ARG A C 1
ATOM 708 O O . ARG A 1 87 ? -3.510 -7.074 12.544 1.00 95.00 87 ARG A O 1
ATOM 715 N N . GLU A 1 88 ? -1.566 -6.418 11.641 1.00 93.12 88 GLU A N 1
ATOM 716 C CA . GLU A 1 88 ? -0.743 -6.657 12.836 1.00 93.12 88 GLU A CA 1
ATOM 717 C C . GLU A 1 88 ? -1.100 -5.740 14.015 1.00 93.12 88 GLU A C 1
ATOM 719 O O . GLU A 1 88 ? -0.816 -6.078 15.154 1.00 93.12 88 GLU A O 1
ATOM 724 N N . SER A 1 89 ? -1.716 -4.581 13.768 1.00 83.25 89 SER A N 1
ATOM 725 C CA . SER A 1 89 ? -2.146 -3.658 14.829 1.00 83.25 89 SER A CA 1
ATOM 726 C C . SER A 1 89 ? -3.530 -3.966 15.414 1.00 83.25 89 SER A C 1
ATOM 728 O O . SER A 1 89 ? -3.877 -3.454 16.479 1.00 83.25 89 SER A O 1
ATOM 730 N N . VAL A 1 90 ? -4.341 -4.754 14.701 1.00 73.31 90 VAL A N 1
ATOM 731 C CA . VAL A 1 90 ? -5.723 -5.107 15.077 1.00 73.31 90 VAL A CA 1
ATOM 732 C C . VAL A 1 90 ? -5.787 -6.453 15.817 1.00 73.31 90 VAL A C 1
ATOM 734 O O . VAL A 1 90 ? -6.785 -6.726 16.490 1.00 73.31 90 VAL A O 1
ATOM 737 N N . PHE A 1 91 ? -4.730 -7.266 15.735 1.00 51.34 91 PHE A N 1
ATOM 738 C CA . PHE A 1 91 ? -4.588 -8.579 16.377 1.00 51.34 91 PHE A CA 1
ATOM 739 C C . PHE A 1 91 ? -3.397 -8.613 17.338 1.00 51.34 91 PHE A C 1
ATOM 741 O O . PHE A 1 91 ? -3.445 -9.440 18.276 1.00 51.34 91 PHE A O 1
#

Secondary structure (DSSP, 8-state):
---HHHHHHHHHHHHHHHH----S-HHHHHHHHHHHHHTHHHHHHHHHHHHHHHGGG--SS-HHHHHHHHHHHHHHHHHHHHHHHHHHHH-